Protein AF-A0A6J6CIX4-F1 (afdb_monomer_lite)

Organism: NCBI:txid449393

pLDDT: mean 94.86, std 6.57, range [59.47, 98.5]

Secondary structure (DSSP, 8-state):
----S-EEEEEESSTTHHHHHHHHHHHHTTTS-EEEEEET--TT-HHHHHHHHHHHHHH---EE-SHHHHHHHHHHHHT--

Sequence (81 aa):
MLLPDAIILVADAGLGTINAVRPAVAALEEVASVLVVLNRFDPANDLHQRNRVWLQQHYGIDTSTSVALLGTQLLAQLALN

Foldseek 3Di:
DDQDQEAEAEDALAPCRLVVPQVVCVVCVVRYHYAYEHEPQDPVDPSSVVSQCCCCPVPVHHYHHDPVVVVVVVVVSVVVD

Radius of gyration: 12.67 Å; chains: 1; bounding box: 27×23×33 Å

InterPro domains:
  IPR027417 P-loop containing nucleoside triphosphate hydrolase [G3DSA:3.40.50.300] (3-77)
  IPR027417 P-loop containing nucleoside triphosphate hydrolase [SSF52540] (6-63)

Structure (mmCIF, N/CA/C/O backbone):
data_AF-A0A6J6CIX4-F1
#
_entry.id   AF-A0A6J6CIX4-F1
#
loop_
_atom_site.group_PDB
_atom_site.id
_atom_site.type_symbol
_atom_site.label_atom_id
_atom_site.label_alt_id
_atom_site.label_comp_id
_atom_site.label_asym_id
_atom_site.label_entity_id
_atom_site.label_seq_id
_atom_site.pdbx_PDB_ins_code
_atom_site.Cartn_x
_atom_site.Cartn_y
_atom_site.Cartn_z
_atom_site.occupancy
_atom_site.B_iso_or_equiv
_atom_site.auth_seq_id
_atom_site.auth_comp_id
_atom_site.auth_asym_id
_atom_site.auth_atom_id
_atom_site.pdbx_PDB_model_num
ATOM 1 N N . MET A 1 1 ? -13.117 -13.886 19.177 1.00 67.50 1 MET A N 1
ATOM 2 C CA . MET A 1 1 ? -12.801 -13.208 17.902 1.00 67.50 1 MET A CA 1
ATOM 3 C C . MET A 1 1 ? -11.667 -12.234 18.150 1.00 67.50 1 MET A C 1
ATOM 5 O O . MET A 1 1 ? -11.577 -11.731 19.263 1.00 67.50 1 MET A O 1
ATOM 9 N N . LEU A 1 2 ? -10.801 -12.016 17.162 1.00 76.88 2 LEU A N 1
ATOM 10 C CA . LEU A 1 2 ? -9.808 -10.941 17.212 1.00 76.88 2 LEU A CA 1
ATOM 11 C C . LEU A 1 2 ? -10.526 -9.621 16.891 1.00 76.88 2 LEU A C 1
ATOM 13 O O . LEU A 1 2 ? -11.296 -9.584 15.935 1.00 76.88 2 LEU A O 1
ATOM 17 N N . LEU A 1 3 ? -10.304 -8.586 17.701 1.00 87.62 3 LEU A N 1
ATOM 18 C CA . LEU A 1 3 ? -10.849 -7.234 17.529 1.00 87.62 3 LEU A CA 1
ATOM 19 C C . LEU A 1 3 ? -9.666 -6.273 17.354 1.00 87.62 3 LEU A C 1
ATOM 21 O O . LEU A 1 3 ? -9.232 -5.675 18.335 1.00 87.62 3 LEU A O 1
ATOM 25 N N . PRO A 1 4 ? -9.046 -6.234 16.163 1.00 92.94 4 PRO A N 1
ATOM 26 C CA . PRO A 1 4 ? -7.893 -5.378 15.935 1.00 92.94 4 PRO A CA 1
ATOM 27 C C . PRO A 1 4 ? -8.316 -3.910 15.840 1.00 92.94 4 PRO A C 1
ATOM 29 O O . PRO A 1 4 ? -9.344 -3.599 15.244 1.00 92.94 4 PRO A O 1
ATOM 32 N N . ASP A 1 5 ? -7.478 -3.006 16.340 1.00 91.69 5 ASP A N 1
ATOM 33 C CA . ASP A 1 5 ? -7.687 -1.559 16.184 1.00 91.69 5 ASP A CA 1
ATOM 34 C C . ASP A 1 5 ? -7.449 -1.085 14.737 1.00 91.69 5 ASP A C 1
ATOM 36 O O . ASP A 1 5 ? -8.009 -0.083 14.292 1.00 91.69 5 ASP A O 1
ATOM 40 N N . ALA A 1 6 ? -6.614 -1.811 13.986 1.00 94.19 6 ALA A N 1
ATOM 41 C CA . ALA A 1 6 ? -6.323 -1.559 12.578 1.00 94.19 6 ALA A CA 1
ATOM 42 C C . ALA A 1 6 ? -5.848 -2.836 11.868 1.00 94.19 6 ALA A C 1
ATOM 44 O O . ALA A 1 6 ? -5.287 -3.746 12.485 1.00 94.19 6 ALA A O 1
ATOM 45 N N . ILE A 1 7 ? -6.021 -2.880 10.549 1.00 96.00 7 ILE A N 1
ATOM 46 C CA . ILE A 1 7 ? -5.549 -3.963 9.683 1.00 96.00 7 ILE A CA 1
ATOM 47 C C . ILE A 1 7 ? -4.553 -3.394 8.677 1.00 96.00 7 ILE A C 1
ATOM 49 O O . ILE A 1 7 ? -4.833 -2.414 7.995 1.00 96.00 7 ILE A O 1
ATOM 53 N N . ILE A 1 8 ? -3.390 -4.032 8.548 1.00 97.25 8 ILE A N 1
ATOM 54 C CA . ILE A 1 8 ? -2.395 -3.682 7.529 1.00 97.25 8 ILE A CA 1
ATOM 55 C C . ILE A 1 8 ? -2.484 -4.706 6.399 1.00 97.25 8 ILE A C 1
ATOM 57 O O . ILE A 1 8 ? -2.111 -5.867 6.576 1.00 97.25 8 ILE A O 1
ATOM 61 N N . LEU A 1 9 ? -2.951 -4.274 5.227 1.00 97.94 9 LEU A N 1
ATOM 62 C CA . LEU A 1 9 ? -2.995 -5.098 4.024 1.00 97.94 9 LEU A CA 1
ATOM 63 C C . LEU A 1 9 ? -1.712 -4.902 3.210 1.00 97.94 9 LEU A C 1
ATOM 65 O O . LEU A 1 9 ? -1.512 -3.870 2.569 1.00 97.94 9 LEU A O 1
ATOM 69 N N . VAL A 1 10 ? -0.848 -5.914 3.214 1.00 97.62 10 VAL A N 1
ATOM 70 C CA . VAL A 1 10 ? 0.388 -5.927 2.423 1.00 97.62 10 VAL A CA 1
ATOM 71 C C . VAL A 1 10 ? 0.121 -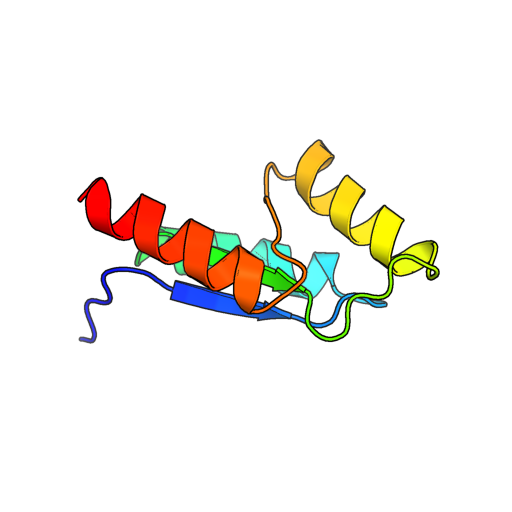6.598 1.079 1.00 97.62 10 VAL A C 1
ATOM 73 O O . VAL A 1 10 ? -0.205 -7.783 1.034 1.00 97.62 10 VAL A O 1
ATOM 76 N N . ALA A 1 11 ? 0.295 -5.863 -0.015 1.00 97.62 11 ALA A N 1
ATOM 77 C CA . ALA A 1 11 ? 0.145 -6.375 -1.375 1.00 97.62 11 ALA A CA 1
ATOM 78 C C . ALA A 1 11 ? 1.408 -6.109 -2.202 1.00 97.62 11 ALA A C 1
ATOM 80 O O . ALA A 1 11 ? 2.176 -5.204 -1.890 1.00 97.62 11 ALA A O 1
ATOM 81 N N . ASP A 1 12 ? 1.633 -6.883 -3.262 1.00 96.69 12 ASP A N 1
ATOM 82 C CA . ASP A 1 12 ? 2.617 -6.513 -4.287 1.00 96.69 12 ASP A CA 1
ATOM 83 C C . ASP A 1 12 ? 2.153 -5.252 -5.050 1.00 96.69 12 ASP A C 1
ATOM 85 O O . ASP A 1 12 ? 0.976 -4.883 -4.977 1.00 96.69 12 ASP A O 1
ATOM 89 N N . ALA A 1 13 ? 3.057 -4.581 -5.772 1.00 96.69 13 ALA A N 1
ATOM 90 C CA . ALA A 1 13 ? 2.749 -3.399 -6.590 1.00 96.69 13 ALA A CA 1
ATOM 91 C C . ALA A 1 13 ? 2.517 -3.711 -8.087 1.00 96.69 13 ALA A C 1
ATOM 93 O O . ALA A 1 13 ? 2.111 -2.825 -8.849 1.00 96.69 13 ALA A O 1
ATOM 94 N N . GLY A 1 14 ? 2.806 -4.942 -8.518 1.00 96.31 14 GLY A N 1
ATOM 95 C CA . GLY A 1 14 ? 2.816 -5.373 -9.910 1.00 96.31 14 GLY A CA 1
ATOM 96 C C . GLY A 1 14 ? 1.466 -5.844 -10.460 1.00 96.31 14 GLY A C 1
ATOM 97 O O . GLY A 1 14 ? 0.386 -5.369 -10.108 1.00 96.31 14 GLY A O 1
ATOM 98 N N . LEU A 1 15 ? 1.510 -6.766 -11.424 1.00 95.62 15 LEU A N 1
ATOM 99 C CA . LEU A 1 15 ? 0.295 -7.268 -12.069 1.00 95.62 15 LEU A CA 1
ATOM 100 C C . LEU A 1 15 ? -0.599 -8.007 -11.068 1.00 95.62 15 LEU A C 1
ATOM 102 O O . LEU A 1 15 ? -0.141 -8.822 -10.275 1.00 95.62 15 LEU A O 1
ATOM 106 N N . GLY A 1 16 ? -1.901 -7.738 -11.146 1.00 96.44 16 GLY A N 1
ATOM 107 C CA . GLY A 1 16 ? -2.892 -8.326 -10.245 1.00 96.44 16 GLY A CA 1
ATOM 108 C C . GLY A 1 16 ? -3.133 -7.533 -8.959 1.00 96.44 16 GLY A C 1
ATOM 109 O O . GLY A 1 16 ? -4.140 -7.794 -8.306 1.00 96.44 16 GLY A O 1
ATOM 110 N N . THR A 1 17 ? -2.318 -6.517 -8.642 1.00 97.62 17 THR A N 1
ATOM 111 C CA . THR A 1 17 ? -2.480 -5.646 -7.460 1.00 97.62 17 THR A CA 1
ATOM 112 C C . THR A 1 17 ? -3.901 -5.133 -7.285 1.00 97.62 17 THR A C 1
ATOM 114 O O . THR A 1 17 ? -4.474 -5.280 -6.212 1.00 97.62 17 THR A O 1
ATOM 117 N N . ILE A 1 18 ? -4.511 -4.588 -8.340 1.00 97.75 18 ILE A N 1
ATOM 118 C CA . ILE A 1 18 ? -5.870 -4.032 -8.259 1.00 97.75 18 ILE A CA 1
ATOM 119 C C . ILE A 1 18 ? -6.882 -5.113 -7.853 1.00 9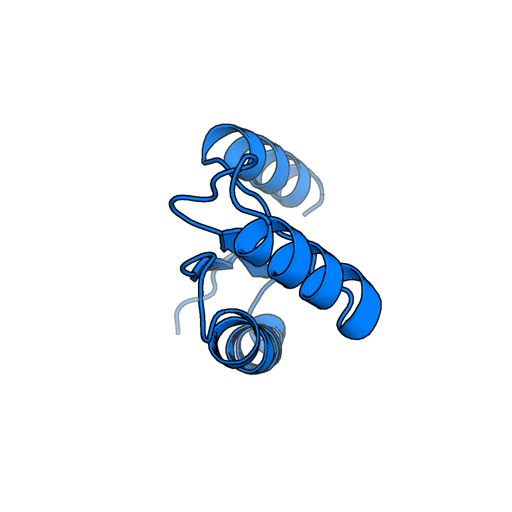7.75 18 ILE A C 1
ATOM 121 O O . ILE A 1 18 ? -7.715 -4.893 -6.973 1.00 97.75 18 ILE A O 1
ATOM 125 N N . ASN A 1 19 ? -6.781 -6.294 -8.465 1.00 96.25 19 ASN A N 1
ATOM 126 C CA . ASN A 1 19 ? -7.679 -7.415 -8.196 1.00 96.25 19 ASN A CA 1
ATOM 127 C C . ASN A 1 19 ? -7.442 -8.043 -6.822 1.00 96.25 19 ASN A C 1
ATOM 129 O O . ASN A 1 19 ? -8.384 -8.584 -6.259 1.00 96.25 19 ASN A O 1
ATOM 133 N N . ALA A 1 20 ? -6.221 -7.984 -6.290 1.00 97.06 20 ALA A N 1
ATOM 134 C CA . ALA A 1 20 ? -5.909 -8.474 -4.953 1.00 97.06 20 ALA A CA 1
ATOM 135 C C . ALA A 1 20 ? -6.372 -7.490 -3.867 1.00 97.06 20 ALA A C 1
ATOM 137 O O . ALA A 1 20 ? -7.017 -7.892 -2.903 1.00 97.06 20 ALA A O 1
ATOM 138 N N . VAL A 1 21 ? -6.080 -6.197 -4.041 1.00 98.31 21 VAL A N 1
ATOM 139 C CA . VAL A 1 21 ? -6.339 -5.156 -3.036 1.00 98.31 21 VAL A CA 1
ATOM 140 C C . VAL A 1 21 ? -7.828 -4.855 -2.912 1.00 98.31 21 VAL A C 1
ATOM 142 O O . VAL A 1 21 ? -8.359 -4.898 -1.808 1.00 98.31 21 VAL A O 1
ATOM 145 N N . ARG A 1 22 ? -8.529 -4.591 -4.022 1.00 98.06 22 ARG A N 1
ATOM 146 C CA . ARG A 1 22 ? -9.925 -4.121 -3.990 1.00 98.06 22 ARG A CA 1
ATOM 147 C C . ARG A 1 22 ? -10.877 -5.038 -3.198 1.00 98.06 22 ARG A C 1
ATOM 149 O O . ARG A 1 22 ? -11.551 -4.533 -2.306 1.00 98.06 22 ARG A O 1
ATOM 156 N N . PRO A 1 23 ? -10.991 -6.349 -3.494 1.00 98.06 23 PRO A N 1
ATOM 157 C CA . PRO A 1 23 ? -11.905 -7.210 -2.745 1.00 98.06 23 PRO A CA 1
ATOM 158 C C . PRO A 1 23 ? -11.438 -7.453 -1.305 1.00 98.06 23 PRO A C 1
ATOM 160 O O . PRO A 1 23 ? -12.279 -7.627 -0.431 1.00 98.06 23 PRO A O 1
ATOM 163 N N . ALA A 1 24 ? -10.126 -7.449 -1.046 1.00 98.25 24 ALA A N 1
ATOM 164 C CA . ALA A 1 24 ? -9.603 -7.602 0.307 1.00 98.25 24 ALA A CA 1
ATOM 165 C C . ALA A 1 24 ? -9.961 -6.396 1.183 1.00 98.25 24 ALA A C 1
ATOM 167 O O . ALA A 1 24 ? -10.460 -6.586 2.284 1.00 98.25 24 ALA A O 1
ATOM 168 N N . VAL A 1 25 ? -9.774 -5.171 0.680 1.00 98.25 25 VAL A N 1
ATOM 169 C CA . VAL A 1 25 ? -10.183 -3.942 1.378 1.00 98.25 25 VA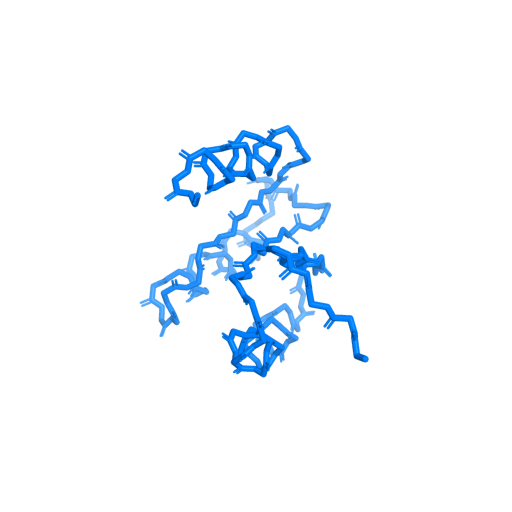L A CA 1
ATOM 170 C C . VAL A 1 25 ? -11.680 -3.974 1.675 1.00 98.25 25 VAL A C 1
ATOM 172 O O . VAL A 1 25 ? -12.056 -3.877 2.836 1.00 98.25 25 VAL A O 1
ATOM 175 N N . ALA A 1 26 ? -12.515 -4.247 0.666 1.00 97.50 26 ALA A N 1
ATOM 176 C CA . ALA A 1 26 ? -13.968 -4.291 0.839 1.00 97.50 26 ALA A CA 1
ATOM 177 C C . ALA A 1 26 ? -14.427 -5.284 1.925 1.00 97.50 26 ALA A C 1
ATOM 179 O O . ALA A 1 26 ? -15.378 -5.007 2.642 1.00 97.50 26 ALA A O 1
ATOM 180 N N . ALA A 1 27 ? -13.752 -6.431 2.061 1.00 96.69 27 ALA A N 1
ATOM 181 C CA . ALA A 1 27 ? -14.077 -7.418 3.090 1.00 96.69 27 ALA A CA 1
ATOM 182 C C . ALA A 1 27 ? -13.522 -7.059 4.482 1.00 96.69 27 ALA A C 1
ATOM 184 O O . ALA A 1 27 ? -14.103 -7.434 5.496 1.00 96.69 27 ALA A O 1
ATOM 185 N N . LEU A 1 28 ? -12.369 -6.387 4.548 1.00 96.62 28 LEU A N 1
ATOM 186 C CA . LEU A 1 28 ? -11.666 -6.106 5.804 1.00 96.62 28 LEU A CA 1
ATOM 187 C C . LEU A 1 28 ? -12.133 -4.808 6.470 1.00 96.62 28 LEU A C 1
ATOM 189 O O . LEU A 1 28 ? -12.082 -4.718 7.695 1.00 96.62 28 LEU A O 1
ATOM 193 N N . GLU A 1 29 ? -12.626 -3.839 5.696 1.00 95.31 29 GLU A N 1
ATOM 194 C CA . GLU A 1 29 ? -13.178 -2.580 6.217 1.00 95.31 29 GLU A CA 1
ATOM 195 C C . GLU A 1 29 ? -14.421 -2.789 7.096 1.00 95.31 29 GLU A C 1
ATOM 197 O O . GLU A 1 29 ? -14.704 -1.962 7.959 1.00 95.31 29 GLU A O 1
ATOM 202 N N . GLU A 1 30 ? -15.122 -3.921 6.954 1.00 93.56 30 GLU A N 1
ATOM 203 C CA . GLU A 1 30 ? -16.213 -4.314 7.858 1.00 93.56 30 GLU A CA 1
ATOM 204 C C . GLU A 1 30 ? -15.718 -4.700 9.265 1.00 93.56 30 GLU A C 1
ATOM 206 O O . GLU A 1 30 ? -16.504 -4.738 10.212 1.00 93.56 30 GLU A O 1
ATOM 211 N N . VAL A 1 31 ? -14.424 -5.009 9.412 1.00 93.25 31 VAL A N 1
ATOM 212 C CA . VAL A 1 31 ? -13.824 -5.492 10.664 1.00 93.25 31 VAL A CA 1
ATOM 213 C C . VAL A 1 31 ? -13.102 -4.373 11.406 1.00 93.25 31 VAL A C 1
ATOM 215 O O . VAL A 1 31 ? -13.291 -4.212 12.610 1.00 93.25 31 VAL A O 1
ATOM 218 N N . ALA A 1 32 ? -12.242 -3.636 10.706 1.00 93.44 32 ALA A N 1
ATOM 219 C CA . ALA A 1 32 ? -11.476 -2.518 11.242 1.00 93.44 32 ALA A CA 1
ATOM 220 C C . ALA A 1 32 ? -10.957 -1.650 10.093 1.00 93.44 32 ALA A C 1
ATOM 222 O O . ALA A 1 32 ? -10.984 -2.044 8.929 1.00 93.44 32 ALA A O 1
ATOM 223 N N . SER A 1 33 ? -10.426 -0.474 10.418 1.00 93.62 33 SER A N 1
ATOM 224 C CA . SER A 1 33 ? -9.820 0.387 9.406 1.00 93.62 33 SER A CA 1
ATOM 225 C C . SER A 1 33 ? -8.591 -0.276 8.766 1.00 93.62 33 SER A C 1
ATOM 227 O O . SER A 1 33 ? -7.742 -0.854 9.455 1.00 93.62 33 SER A O 1
ATOM 229 N N . VAL A 1 34 ? -8.516 -0.194 7.435 1.00 96.75 34 VAL A N 1
ATOM 230 C CA . VAL A 1 34 ? -7.512 -0.877 6.615 1.00 96.75 34 VAL A CA 1
ATOM 231 C C . VAL A 1 34 ? -6.487 0.119 6.079 1.00 96.75 34 VAL A C 1
ATOM 233 O O . VAL A 1 34 ? -6.820 1.063 5.370 1.00 96.75 34 VAL A O 1
ATOM 236 N N . LEU A 1 35 ? -5.211 -0.142 6.354 1.00 97.44 35 LEU A N 1
ATOM 237 C CA . LEU A 1 35 ? -4.072 0.553 5.762 1.00 97.44 35 LEU A CA 1
ATOM 238 C C . LEU A 1 35 ? -3.428 -0.355 4.715 1.00 97.44 35 LEU A C 1
ATOM 240 O O . LEU A 1 35 ? -2.922 -1.431 5.041 1.00 97.44 35 LEU A O 1
ATOM 244 N N . VAL A 1 36 ? -3.415 0.071 3.454 1.00 98.25 36 VAL A N 1
ATOM 245 C CA . VAL A 1 36 ? -2.805 -0.703 2.364 1.00 98.25 36 VAL A CA 1
ATOM 246 C C . VAL A 1 36 ? -1.354 -0.279 2.163 1.00 98.25 36 VAL A C 1
ATOM 248 O O . VAL A 1 36 ? -1.053 0.911 2.065 1.00 98.25 36 VAL A O 1
ATOM 251 N N . VAL A 1 37 ? -0.442 -1.242 2.033 1.00 98.31 37 VAL A N 1
ATOM 252 C CA . VAL A 1 37 ? 0.947 -0.998 1.628 1.00 98.31 37 VAL A CA 1
ATOM 253 C C . VAL A 1 37 ? 1.301 -1.828 0.399 1.00 98.31 37 VAL A C 1
ATOM 255 O O . VAL A 1 37 ? 1.139 -3.049 0.382 1.00 98.31 37 VAL A O 1
ATOM 258 N N . LEU A 1 38 ? 1.812 -1.154 -0.631 1.00 98.19 38 LEU A N 1
ATOM 259 C CA . LEU A 1 38 ? 2.384 -1.793 -1.810 1.00 98.19 38 LEU A CA 1
ATOM 260 C C . LEU A 1 38 ? 3.849 -2.124 -1.518 1.00 98.19 38 LEU A C 1
ATOM 262 O O . LEU A 1 38 ? 4.731 -1.262 -1.550 1.00 98.19 38 LEU A O 1
ATOM 266 N N . ASN A 1 39 ? 4.102 -3.380 -1.172 1.00 95.81 39 ASN A N 1
ATOM 267 C CA . ASN A 1 39 ? 5.431 -3.903 -0.914 1.00 95.81 39 ASN A CA 1
ATOM 268 C C . ASN A 1 39 ? 6.278 -3.879 -2.191 1.00 95.81 39 ASN A C 1
ATOM 270 O O . ASN A 1 39 ? 5.762 -4.074 -3.289 1.00 95.81 39 ASN A O 1
ATOM 274 N N . ARG A 1 40 ? 7.591 -3.659 -2.035 1.00 94.62 40 ARG A N 1
ATOM 275 C CA . ARG A 1 40 ? 8.557 -3.565 -3.149 1.00 94.62 40 ARG A CA 1
ATOM 276 C C . ARG A 1 40 ? 8.141 -2.571 -4.238 1.00 94.62 40 ARG A C 1
ATOM 278 O O . ARG A 1 40 ? 8.513 -2.727 -5.400 1.00 94.62 40 ARG A O 1
ATOM 285 N N . PHE A 1 41 ? 7.380 -1.546 -3.858 1.00 97.81 41 PHE A N 1
ATOM 286 C CA . PHE A 1 41 ? 7.047 -0.467 -4.765 1.00 97.81 41 PHE A CA 1
ATOM 287 C C . PHE A 1 41 ? 8.332 0.170 -5.293 1.00 97.81 41 PHE A C 1
ATOM 289 O O . PHE A 1 41 ? 9.246 0.494 -4.535 1.00 97.81 41 PHE A O 1
ATOM 296 N N . ASP A 1 42 ? 8.364 0.366 -6.602 1.00 97.81 42 ASP A N 1
ATOM 297 C CA . ASP A 1 42 ? 9.490 0.956 -7.310 1.00 97.81 42 ASP A CA 1
ATOM 298 C C . ASP A 1 42 ? 8.969 2.191 -8.047 1.00 97.81 42 ASP A C 1
ATOM 300 O O . ASP A 1 42 ? 8.159 2.036 -8.966 1.00 97.81 42 ASP A O 1
ATOM 304 N N . PRO A 1 43 ? 9.385 3.409 -7.657 1.00 96.88 43 PRO A N 1
ATOM 305 C CA . PRO A 1 43 ? 8.947 4.625 -8.323 1.00 96.88 43 PRO A CA 1
ATOM 306 C C . PRO A 1 43 ? 9.468 4.734 -9.761 1.00 96.88 43 PRO A C 1
ATOM 308 O O . PRO A 1 43 ? 8.895 5.494 -10.530 1.00 96.88 43 PRO A O 1
ATOM 311 N N . ALA A 1 44 ? 10.504 3.994 -10.165 1.00 98.19 44 ALA A N 1
ATOM 312 C CA . ALA A 1 44 ? 10.950 3.960 -11.558 1.00 98.19 44 ALA A CA 1
ATOM 313 C C . ALA A 1 44 ? 10.083 3.038 -12.439 1.00 98.19 44 ALA A C 1
ATOM 315 O O . ALA A 1 44 ? 10.180 3.083 -13.666 1.00 98.19 44 ALA A O 1
ATOM 316 N N . ASN A 1 45 ? 9.216 2.220 -11.835 1.00 98.50 45 ASN A N 1
ATOM 317 C CA . ASN A 1 45 ? 8.346 1.295 -12.546 1.00 98.50 45 ASN A CA 1
ATOM 318 C C . ASN A 1 45 ? 6.977 1.936 -12.843 1.00 98.50 45 ASN A C 1
ATOM 320 O O . ASN A 1 45 ? 6.150 2.139 -11.953 1.00 98.50 45 ASN A O 1
ATOM 324 N N . ASP A 1 46 ? 6.720 2.213 -14.122 1.00 98.44 46 ASP A N 1
ATOM 325 C CA . ASP A 1 46 ? 5.476 2.832 -14.604 1.00 98.44 46 ASP A CA 1
ATOM 326 C C . ASP A 1 46 ? 4.219 2.007 -14.265 1.00 98.44 46 ASP A C 1
ATOM 328 O O . ASP A 1 46 ? 3.193 2.578 -13.892 1.00 98.44 46 ASP A O 1
ATOM 332 N N . LEU A 1 47 ? 4.290 0.669 -14.288 1.00 98.25 47 LEU A N 1
ATOM 333 C CA . LEU A 1 47 ? 3.154 -0.177 -13.908 1.00 98.25 47 LEU A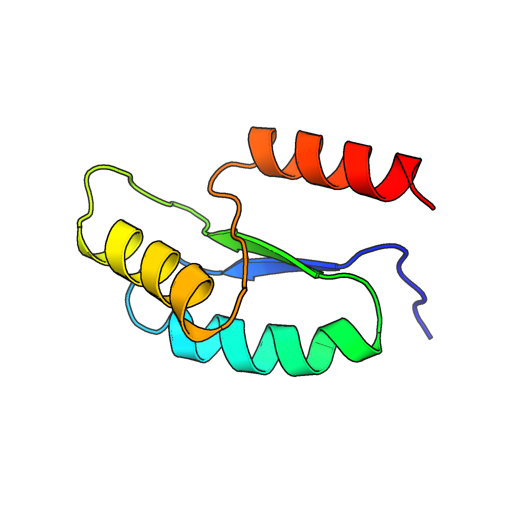 CA 1
ATOM 334 C C . LEU A 1 47 ? 2.785 0.012 -12.432 1.00 98.25 47 LEU A C 1
ATOM 336 O O . LEU A 1 47 ? 1.605 0.132 -12.104 1.00 98.25 47 LEU A O 1
ATOM 340 N N . HIS A 1 48 ? 3.782 0.073 -11.545 1.00 98.38 48 HIS A N 1
ATOM 341 C CA . HIS A 1 48 ? 3.550 0.282 -10.114 1.00 98.38 48 HIS A CA 1
ATOM 342 C C . HIS A 1 48 ? 2.860 1.626 -9.864 1.00 98.38 48 HIS A C 1
ATOM 344 O O . HIS A 1 48 ? 1.872 1.694 -9.128 1.00 98.38 48 HIS A O 1
ATOM 350 N N . GLN A 1 49 ? 3.341 2.687 -10.520 1.00 98.44 49 GLN A N 1
ATOM 351 C CA . GLN A 1 49 ? 2.723 4.008 -10.431 1.00 98.44 49 GLN A CA 1
ATOM 352 C C . GLN A 1 49 ? 1.268 3.982 -10.908 1.00 98.44 49 GLN A C 1
ATOM 354 O O . GLN A 1 49 ? 0.383 4.449 -10.192 1.00 98.44 49 GLN A O 1
ATOM 359 N N . ARG A 1 50 ? 0.997 3.385 -12.075 1.00 98.31 50 ARG A N 1
ATOM 360 C CA . ARG A 1 50 ? -0.361 3.295 -12.630 1.00 98.31 50 ARG A CA 1
ATOM 361 C C . ARG A 1 50 ? -1.305 2.511 -11.735 1.00 98.31 50 ARG A C 1
ATOM 363 O O . ARG A 1 50 ? -2.429 2.952 -11.530 1.00 98.31 50 ARG A O 1
ATOM 370 N N . ASN A 1 51 ? -0.859 1.394 -11.166 1.00 98.38 51 ASN A N 1
ATOM 371 C CA . ASN A 1 51 ? -1.671 0.617 -10.233 1.00 98.38 51 ASN A CA 1
ATOM 372 C C . ASN A 1 51 ? -2.038 1.428 -8.986 1.00 98.38 51 ASN A C 1
ATOM 374 O O . ASN A 1 51 ? -3.202 1.437 -8.589 1.00 98.38 51 ASN A O 1
ATOM 378 N N . ARG A 1 52 ? -1.070 2.142 -8.394 1.00 98.12 52 ARG A N 1
ATOM 379 C CA . ARG A 1 52 ? -1.316 3.025 -7.244 1.00 98.12 52 ARG A CA 1
ATOM 380 C C . ARG A 1 52 ? -2.304 4.139 -7.587 1.00 98.12 52 ARG A C 1
ATOM 382 O O . ARG A 1 52 ? -3.263 4.351 -6.852 1.00 98.12 52 ARG A O 1
ATOM 389 N N . VAL A 1 53 ? -2.083 4.827 -8.707 1.00 98.31 53 VAL A N 1
ATOM 390 C CA . VAL A 1 53 ? -2.969 5.901 -9.179 1.00 98.31 53 VAL A CA 1
ATOM 391 C C . VAL A 1 53 ? -4.373 5.361 -9.438 1.00 98.31 53 VAL A C 1
ATOM 393 O O . VAL A 1 53 ? -5.346 5.985 -9.033 1.00 98.31 53 VAL A O 1
ATOM 396 N N . TRP A 1 54 ? -4.493 4.180 -10.043 1.00 98.38 54 TRP A N 1
ATOM 397 C CA . TRP A 1 54 ? -5.784 3.562 -10.317 1.00 98.38 54 TRP A CA 1
ATOM 398 C C . TRP A 1 54 ? -6.541 3.208 -9.035 1.00 98.38 54 TRP A C 1
ATOM 400 O O . TRP A 1 54 ? -7.732 3.497 -8.928 1.00 98.38 54 TRP A O 1
ATOM 410 N N . LEU A 1 55 ? -5.859 2.600 -8.056 1.00 98.38 55 LEU A N 1
ATOM 411 C CA . LEU A 1 55 ? -6.437 2.292 -6.743 1.00 98.38 55 LEU A CA 1
ATOM 412 C C . LEU A 1 55 ? -6.998 3.548 -6.069 1.00 98.38 55 LEU A C 1
ATOM 414 O O . LEU A 1 55 ? -8.139 3.538 -5.607 1.00 98.38 55 LEU A O 1
ATOM 418 N N . GLN A 1 56 ? -6.240 4.641 -6.103 1.00 98.25 56 GLN A N 1
ATOM 419 C CA . GLN A 1 56 ? -6.660 5.906 -5.518 1.00 98.25 56 GLN A CA 1
ATOM 420 C C . GLN A 1 56 ? -7.819 6.548 -6.297 1.00 98.25 56 GLN A C 1
ATOM 422 O O . GLN A 1 56 ? -8.852 6.872 -5.721 1.00 98.25 56 GLN A O 1
ATOM 427 N N . GLN A 1 57 ? -7.681 6.720 -7.612 1.00 98.19 57 GLN A N 1
ATOM 428 C CA . GLN A 1 57 ? -8.631 7.494 -8.417 1.00 98.19 57 GLN A CA 1
ATOM 429 C C . GLN A 1 57 ? -9.959 6.775 -8.660 1.00 98.19 57 GLN A C 1
ATOM 431 O O . GLN A 1 57 ? -10.995 7.431 -8.743 1.00 98.19 57 GLN A O 1
ATOM 436 N N . HIS A 1 58 ? -9.945 5.447 -8.791 1.00 98.06 58 HIS A N 1
ATOM 437 C CA . HIS A 1 58 ? -11.151 4.682 -9.121 1.00 98.06 58 HIS A CA 1
ATOM 438 C C . HIS A 1 58 ? -11.798 4.002 -7.919 1.00 98.06 58 HIS A C 1
ATOM 440 O O . HIS A 1 58 ? -12.989 3.703 -7.980 1.00 98.06 58 HIS A O 1
ATOM 446 N N . TYR A 1 59 ? -11.038 3.746 -6.852 1.00 97.56 59 TYR A N 1
ATOM 447 C CA . TYR A 1 59 ? -11.552 3.049 -5.671 1.00 97.56 59 TYR A CA 1
ATOM 448 C C . TYR A 1 59 ? -11.391 3.838 -4.369 1.00 97.56 59 TYR A C 1
ATOM 450 O O . TYR A 1 59 ? -11.868 3.371 -3.343 1.00 97.56 59 TYR A O 1
ATOM 458 N N . GLY A 1 60 ? -10.749 5.011 -4.382 1.00 97.56 60 GLY A N 1
ATOM 459 C CA . GLY A 1 60 ? -10.505 5.793 -3.165 1.00 97.56 60 GLY A CA 1
ATOM 460 C C . GLY A 1 60 ? -9.534 5.122 -2.190 1.00 97.56 60 GLY A C 1
ATOM 461 O O . GLY A 1 60 ? -9.474 5.511 -1.030 1.00 97.56 60 GLY A O 1
ATOM 462 N N . ILE A 1 61 ? -8.788 4.107 -2.639 1.00 98.00 61 ILE A N 1
ATOM 463 C CA . ILE A 1 61 ? -7.882 3.334 -1.787 1.00 98.00 61 ILE A CA 1
ATOM 464 C C . ILE A 1 61 ? -6.510 4.001 -1.810 1.00 98.00 61 ILE A C 1
ATOM 466 O O . ILE A 1 61 ? -5.754 3.870 -2.779 1.00 98.00 61 ILE A O 1
ATOM 470 N N . ASP A 1 62 ? -6.177 4.691 -0.723 1.00 96.44 62 ASP A N 1
ATOM 471 C CA . ASP A 1 62 ? -4.840 5.229 -0.511 1.00 96.44 62 ASP A CA 1
ATOM 472 C C . ASP A 1 62 ? -3.860 4.116 -0.126 1.00 96.44 62 ASP A C 1
ATOM 474 O O . ASP A 1 62 ? -4.134 3.257 0.713 1.00 96.44 62 ASP A O 1
ATOM 478 N N . THR A 1 63 ? -2.672 4.144 -0.731 1.00 97.56 63 THR A N 1
ATOM 479 C CA . THR A 1 63 ? -1.635 3.138 -0.480 1.00 97.56 63 THR A CA 1
ATOM 480 C C . THR A 1 63 ? -0.343 3.767 0.013 1.00 97.56 63 THR A C 1
ATOM 482 O O . THR A 1 63 ? 0.179 4.703 -0.603 1.00 97.56 63 THR A O 1
ATOM 485 N N . SER A 1 64 ? 0.242 3.182 1.050 1.00 97.88 64 SER A N 1
ATOM 486 C CA . SER A 1 64 ? 1.632 3.415 1.423 1.00 97.88 64 SER A CA 1
ATOM 487 C C . SER A 1 64 ? 2.587 2.649 0.507 1.00 97.88 64 SER A C 1
ATOM 489 O O . SER A 1 64 ? 2.231 1.623 -0.069 1.00 97.88 64 SER A O 1
ATOM 491 N N . THR A 1 65 ? 3.823 3.124 0.376 1.00 97.69 65 THR A N 1
ATOM 492 C CA . THR A 1 65 ? 4.865 2.483 -0.459 1.00 97.69 65 THR A CA 1
ATOM 493 C C . THR A 1 65 ? 6.161 2.225 0.293 1.00 97.69 65 THR A C 1
ATOM 495 O O . THR A 1 65 ? 7.149 1.788 -0.290 1.00 97.69 65 THR A O 1
ATOM 498 N N . SER A 1 66 ? 6.182 2.505 1.595 1.00 95.31 66 SER A N 1
ATOM 499 C CA . SER A 1 66 ? 7.297 2.1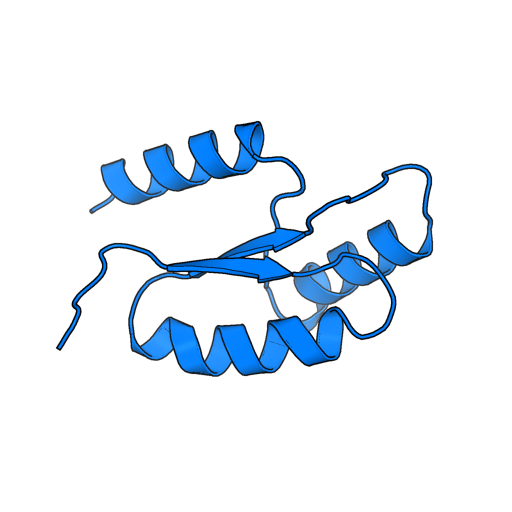69 2.468 1.00 95.31 66 SER A CA 1
ATOM 500 C C . SER A 1 66 ? 6.797 1.911 3.882 1.00 95.31 66 SER A C 1
ATOM 502 O O . SER A 1 66 ? 5.778 2.450 4.309 1.00 95.31 66 SER A O 1
ATOM 504 N N . VAL A 1 67 ? 7.551 1.108 4.630 1.00 94.38 67 VAL A N 1
ATOM 505 C CA . VAL A 1 67 ? 7.248 0.825 6.041 1.00 94.38 67 VAL A CA 1
ATOM 506 C C . VAL A 1 67 ? 7.310 2.100 6.888 1.00 94.38 67 VAL A C 1
ATOM 508 O O . VAL A 1 67 ? 6.522 2.258 7.812 1.00 94.38 67 VAL A O 1
ATOM 511 N N . ALA A 1 68 ? 8.204 3.035 6.550 1.00 95.12 68 ALA A N 1
ATOM 512 C CA . ALA A 1 68 ? 8.322 4.306 7.260 1.00 95.12 68 ALA A CA 1
ATOM 513 C C . ALA A 1 68 ? 7.049 5.157 7.125 1.00 95.12 68 ALA A C 1
ATOM 515 O O . ALA A 1 68 ? 6.507 5.604 8.132 1.00 95.12 68 ALA A O 1
ATOM 516 N N . LEU A 1 69 ? 6.536 5.326 5.898 1.00 94.81 69 LEU A N 1
ATOM 517 C CA . LEU A 1 69 ? 5.296 6.072 5.660 1.00 94.81 69 LEU A CA 1
ATOM 518 C C . LEU A 1 69 ? 4.097 5.380 6.313 1.00 94.81 69 LEU A C 1
ATOM 520 O O . LEU A 1 69 ? 3.288 6.043 6.956 1.00 94.81 69 LEU A O 1
ATOM 524 N N . LEU A 1 70 ? 4.026 4.051 6.206 1.00 95.94 70 LEU A N 1
ATOM 525 C CA . LEU A 1 70 ? 2.999 3.249 6.866 1.00 95.94 70 LEU A CA 1
ATOM 526 C C . LEU A 1 70 ? 3.008 3.460 8.384 1.00 95.94 70 LEU A C 1
ATOM 528 O O . LEU A 1 70 ? 1.950 3.637 8.978 1.00 95.94 70 LEU A O 1
ATOM 532 N N . GLY A 1 71 ? 4.188 3.481 9.010 1.00 95.88 71 GLY A N 1
ATOM 533 C CA . GLY A 1 71 ? 4.327 3.734 10.443 1.00 95.88 71 GLY A CA 1
ATOM 534 C C . GLY A 1 71 ? 3.787 5.106 10.846 1.00 95.88 71 GLY A C 1
ATOM 535 O O . GLY A 1 71 ? 3.042 5.210 11.817 1.00 95.88 71 GLY A O 1
ATOM 536 N N . THR A 1 72 ? 4.090 6.151 10.071 1.00 95.62 72 THR A N 1
ATOM 537 C CA . THR A 1 72 ? 3.526 7.490 10.296 1.00 95.62 72 THR A CA 1
ATOM 538 C C . THR A 1 72 ? 2.001 7.498 10.169 1.00 95.62 72 THR A C 1
ATOM 540 O O . THR A 1 72 ? 1.329 8.084 11.013 1.00 95.62 72 THR A O 1
ATOM 543 N N . GLN A 1 73 ? 1.450 6.828 9.152 1.00 94.19 73 GLN A N 1
ATOM 544 C CA . GLN A 1 73 ? 0.001 6.741 8.935 1.00 94.19 73 GLN A CA 1
ATOM 545 C C . GLN A 1 73 ? -0.700 5.987 10.070 1.00 94.19 73 GLN A C 1
ATOM 547 O O . GLN A 1 73 ? -1.706 6.463 10.589 1.00 94.19 73 GLN A O 1
ATOM 552 N N . LEU A 1 74 ? -0.135 4.858 10.506 1.00 94.69 74 LEU A N 1
ATOM 553 C CA . LEU A 1 74 ? -0.676 4.064 11.606 1.00 94.69 74 LEU A CA 1
ATOM 554 C C . LEU A 1 74 ? -0.679 4.847 12.923 1.00 94.69 74 LEU A C 1
ATOM 556 O O . LEU A 1 74 ? -1.685 4.855 13.624 1.00 94.69 74 LEU A O 1
ATOM 560 N N . LEU A 1 75 ? 0.420 5.533 13.253 1.00 94.44 75 LEU A N 1
ATOM 561 C CA . LEU A 1 75 ? 0.489 6.356 14.464 1.00 94.44 75 LEU A CA 1
ATOM 562 C C . LEU A 1 75 ? -0.526 7.503 14.434 1.00 94.44 75 LEU A C 1
ATOM 564 O O . LEU A 1 75 ? -1.166 7.769 15.446 1.00 94.44 75 LEU A O 1
ATOM 568 N N . ALA A 1 76 ? -0.697 8.158 13.282 1.00 91.44 76 ALA A N 1
ATOM 569 C CA . ALA A 1 76 ? -1.697 9.209 13.124 1.00 91.44 76 ALA A CA 1
ATOM 570 C C . ALA A 1 76 ? -3.1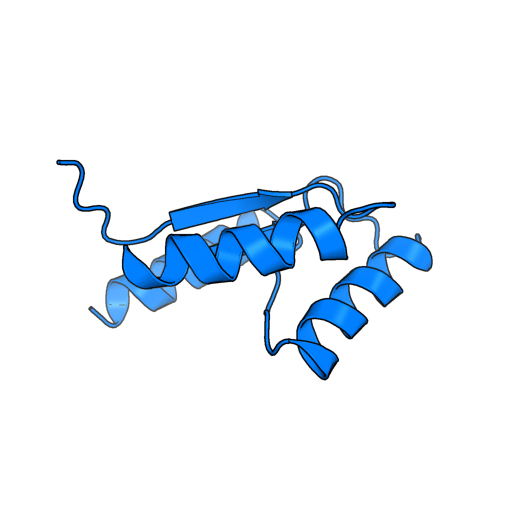22 8.670 13.313 1.00 91.44 76 ALA A C 1
ATOM 572 O O . ALA A 1 76 ? -3.935 9.314 13.965 1.00 91.44 76 ALA A O 1
ATOM 573 N N . GLN A 1 77 ? -3.411 7.479 12.790 1.00 87.44 77 GLN A N 1
ATOM 574 C CA . GLN A 1 77 ? -4.717 6.843 12.920 1.00 87.44 77 GLN A CA 1
ATOM 575 C C . GLN A 1 77 ? -5.019 6.403 14.357 1.00 87.44 77 GLN A C 1
ATOM 577 O O . GLN A 1 77 ? -6.107 6.663 14.857 1.00 87.44 77 GLN A O 1
ATOM 582 N N . LEU A 1 78 ? -4.059 5.777 15.041 1.00 88.06 78 LEU A N 1
ATOM 583 C CA . LEU A 1 78 ? -4.231 5.351 16.433 1.00 88.06 78 LEU A CA 1
ATOM 584 C C . LEU A 1 78 ? -4.345 6.532 17.404 1.00 88.06 78 LEU A C 1
ATOM 586 O O . LEU A 1 78 ? -4.921 6.375 18.469 1.00 88.06 78 LEU A O 1
ATOM 590 N N . ALA A 1 79 ? -3.815 7.706 17.051 1.00 86.56 79 ALA A N 1
ATOM 591 C CA . ALA A 1 79 ? -3.983 8.926 17.838 1.00 86.56 79 ALA A CA 1
ATOM 592 C C . ALA A 1 79 ? -5.366 9.590 17.665 1.00 86.56 79 ALA A C 1
ATOM 594 O O . ALA A 1 79 ? -5.685 10.515 18.411 1.00 86.56 79 ALA A O 1
ATOM 595 N N . LEU A 1 80 ? -6.153 9.170 16.665 1.00 72.94 80 LEU A N 1
ATOM 596 C CA . LEU A 1 80 ? -7.501 9.680 16.379 1.00 72.94 80 LEU A CA 1
ATOM 597 C C . LEU A 1 80 ? -8.621 8.810 16.979 1.00 72.94 80 LEU A C 1
ATOM 599 O O . LEU A 1 80 ? -9.779 9.225 16.931 1.00 72.94 80 LEU A O 1
ATOM 603 N N . ASN A 1 81 ? -8.278 7.641 17.530 1.00 59.47 81 ASN A N 1
ATOM 604 C CA . ASN A 1 81 ? -9.181 6.721 18.230 1.00 59.47 81 ASN A CA 1
ATOM 605 C C . ASN A 1 81 ? -9.017 6.846 19.749 1.00 59.47 81 ASN A C 1
ATOM 607 O O . ASN A 1 81 ? -10.032 6.654 20.454 1.00 59.47 81 ASN A O 1
#